Protein AF-A0A9P0JVT3-F1 (afdb_monomer_lite)

Organism: Acanthoscelides obtectus (NCBI:txid200917)

Foldseek 3Di:
DDDDDPCPPPPPPPPPQQAEAEPVCCCVPPDPLAADEDDDDDDPRHYPVCNVPDPSYCHVVVVVCVVVVVVVVVCCVVCVVVPPPDDDD

Radius of gyration: 23.5 Å; chains: 1; bounding box: 56×34×78 Å

Structure (mmCIF, N/CA/C/O backbone):
data_AF-A0A9P0JVT3-F1
#
_entry.id   AF-A0A9P0JVT3-F1
#
loop_
_atom_site.group_PDB
_atom_site.id
_atom_site.type_symbol
_atom_site.label_atom_id
_atom_site.label_alt_id
_atom_site.label_comp_id
_atom_site.label_asym_id
_atom_site.label_entity_id
_atom_site.label_seq_id
_atom_site.pdbx_PDB_ins_code
_atom_site.Cartn_x
_atom_site.Cartn_y
_atom_site.Cartn_z
_atom_site.occupancy
_atom_site.B_iso_or_equiv
_atom_site.auth_seq_id
_atom_site.auth_comp_id
_atom_site.auth_asym_id
_atom_site.auth_atom_id
_atom_site.pdbx_PDB_model_num
ATOM 1 N N . MET A 1 1 ? 39.809 24.678 30.869 1.00 39.91 1 MET A N 1
ATOM 2 C CA . MET A 1 1 ? 39.996 24.716 29.405 1.00 39.91 1 MET A CA 1
ATOM 3 C C . MET A 1 1 ? 38.615 24.518 28.791 1.00 39.91 1 MET A C 1
ATOM 5 O O . MET A 1 1 ? 38.003 23.504 29.086 1.00 39.91 1 MET A O 1
ATOM 9 N N . LYS A 1 2 ? 38.068 25.528 28.091 1.00 46.84 2 LYS A N 1
ATOM 10 C CA . LYS A 1 2 ? 36.863 25.382 27.243 1.00 46.84 2 LYS A CA 1
ATOM 11 C C . LYS A 1 2 ? 37.189 24.293 26.201 1.00 46.84 2 LYS A C 1
ATOM 13 O O . LYS A 1 2 ? 38.342 24.231 25.792 1.00 46.84 2 LYS A O 1
ATOM 18 N N . THR A 1 3 ? 36.304 23.385 25.820 1.00 45.59 3 THR A N 1
ATOM 19 C CA . THR A 1 3 ? 35.073 23.603 25.051 1.00 45.59 3 THR A CA 1
ATOM 20 C C . THR A 1 3 ? 34.362 22.256 24.942 1.00 45.59 3 THR A C 1
ATOM 22 O O . THR A 1 3 ? 34.997 21.332 24.456 1.00 45.59 3 THR A O 1
ATOM 25 N N . ASP A 1 4 ? 33.071 22.165 25.241 1.00 39.66 4 ASP A N 1
ATOM 26 C CA . ASP A 1 4 ? 32.241 21.113 24.650 1.00 39.66 4 ASP A CA 1
ATOM 27 C C . ASP A 1 4 ? 31.048 21.812 24.018 1.00 39.66 4 ASP A C 1
ATOM 29 O O . ASP A 1 4 ? 30.272 22.506 24.675 1.00 39.66 4 ASP A O 1
ATOM 33 N N . ALA A 1 5 ? 31.042 21.784 22.691 1.00 47.62 5 ALA A N 1
ATOM 34 C CA . ALA A 1 5 ? 30.148 22.550 21.855 1.00 47.62 5 ALA A CA 1
ATOM 35 C C . ALA A 1 5 ? 28.687 22.277 22.232 1.00 47.62 5 ALA A C 1
ATOM 37 O O . ALA A 1 5 ? 28.250 21.128 22.270 1.00 47.62 5 ALA A O 1
ATOM 38 N N . ASN A 1 6 ? 27.910 23.344 22.421 1.00 46.12 6 ASN A N 1
ATOM 39 C CA . ASN A 1 6 ? 26.462 23.266 22.284 1.00 46.12 6 ASN A CA 1
ATOM 40 C C . ASN A 1 6 ? 26.162 22.918 20.820 1.00 46.12 6 ASN A C 1
ATOM 42 O O . ASN A 1 6 ? 25.980 23.806 19.987 1.00 46.12 6 ASN A O 1
ATOM 46 N N . VAL A 1 7 ? 26.154 21.626 20.490 1.00 52.16 7 VAL A N 1
ATOM 47 C CA . VAL A 1 7 ? 25.602 21.134 19.230 1.00 52.16 7 VAL A CA 1
ATOM 48 C C . VAL A 1 7 ? 24.091 21.287 19.343 1.00 52.16 7 VAL A C 1
ATOM 50 O O . VAL A 1 7 ? 23.373 20.379 19.749 1.00 52.16 7 VAL A O 1
ATOM 53 N N . VAL A 1 8 ? 23.597 22.477 19.018 1.00 51.47 8 VAL A N 1
ATOM 54 C CA . VAL A 1 8 ? 22.181 22.667 18.720 1.00 51.47 8 VAL A CA 1
ATOM 55 C C . VAL A 1 8 ? 21.965 21.988 17.374 1.00 51.47 8 VAL A C 1
ATOM 57 O O . VAL A 1 8 ? 22.384 22.512 16.342 1.00 51.47 8 VAL A O 1
ATOM 60 N N . SER A 1 9 ? 21.380 20.787 17.363 1.00 48.16 9 SER A N 1
ATOM 61 C CA . SER A 1 9 ? 21.021 20.134 16.107 1.00 48.16 9 SER A CA 1
ATOM 62 C C . SER A 1 9 ? 19.908 20.945 15.435 1.00 48.16 9 SER A C 1
ATOM 64 O O . SER A 1 9 ? 18.723 20.724 15.670 1.00 48.16 9 SER A O 1
ATOM 66 N N . ILE A 1 10 ? 20.292 21.879 14.570 1.00 50.09 10 ILE A N 1
ATOM 67 C CA . ILE A 1 10 ? 19.397 22.603 13.651 1.00 50.09 10 ILE A CA 1
ATOM 68 C C . ILE A 1 10 ? 18.695 21.670 12.647 1.00 50.09 10 ILE A C 1
ATOM 70 O O . ILE A 1 10 ? 17.783 22.093 11.949 1.00 50.09 10 ILE A O 1
ATOM 74 N N . ASN A 1 11 ? 19.095 20.394 12.609 1.00 51.00 11 ASN A N 1
ATOM 75 C CA . ASN A 1 11 ? 18.576 19.370 11.706 1.00 51.00 11 ASN A CA 1
ATOM 76 C C . ASN A 1 11 ? 17.716 18.314 12.407 1.00 51.00 11 ASN A C 1
ATOM 78 O O . ASN A 1 11 ? 17.444 17.283 11.794 1.00 51.00 11 ASN A O 1
ATOM 82 N N . ASN A 1 12 ? 17.308 18.508 13.669 1.00 49.19 12 ASN A N 1
ATOM 83 C CA . ASN A 1 12 ? 16.282 17.615 14.199 1.00 49.19 12 ASN A CA 1
ATOM 84 C C . ASN A 1 12 ? 15.010 17.923 13.399 1.00 49.19 12 ASN A C 1
ATOM 86 O O . ASN A 1 12 ? 14.553 19.069 13.470 1.00 49.19 12 ASN A O 1
ATOM 90 N N . PRO A 1 13 ? 14.479 16.990 12.583 1.00 59.81 13 PRO A N 1
ATOM 91 C CA . PRO A 1 13 ? 13.261 17.268 11.845 1.00 59.81 13 PRO A CA 1
ATOM 92 C C . PRO A 1 13 ? 12.226 17.686 12.878 1.00 59.81 13 PRO A C 1
ATOM 94 O O . PRO A 1 13 ? 12.032 16.982 13.873 1.00 59.81 13 PRO A O 1
ATOM 97 N N . VAL A 1 14 ? 11.627 18.863 12.681 1.00 57.56 14 VAL A N 1
ATOM 98 C CA . VAL A 1 14 ? 10.504 19.311 13.502 1.00 57.56 14 VAL A CA 1
ATOM 99 C C . VAL A 1 14 ? 9.548 18.131 13.561 1.00 57.56 14 VAL A C 1
ATOM 101 O O . VAL A 1 14 ? 9.110 17.641 12.516 1.00 57.56 14 VAL A O 1
ATOM 104 N N . LYS A 1 15 ? 9.311 17.610 14.767 1.00 56.88 15 LYS A N 1
ATOM 105 C CA . LYS A 1 15 ? 8.354 16.534 14.974 1.00 56.88 15 LYS A CA 1
ATOM 106 C C . LYS A 1 15 ? 6.991 17.161 14.707 1.00 56.88 15 LYS A C 1
ATOM 108 O O . LYS A 1 15 ? 6.400 17.786 15.577 1.00 56.88 15 LYS A O 1
ATOM 113 N N . VAL A 1 16 ? 6.574 17.133 13.447 1.00 60.38 16 VAL A N 1
ATOM 114 C CA . VAL A 1 16 ? 5.204 17.456 13.087 1.00 60.38 16 VAL A CA 1
ATOM 115 C C . VAL A 1 16 ? 4.407 16.308 13.676 1.00 60.38 16 VAL A C 1
ATOM 117 O O . VAL A 1 16 ? 4.603 15.165 13.261 1.00 60.38 16 VAL A O 1
ATOM 120 N N . ASP A 1 17 ? 3.596 16.592 14.690 1.00 66.38 17 ASP A N 1
ATOM 121 C CA . ASP A 1 17 ? 2.652 15.623 15.234 1.00 66.38 17 ASP A CA 1
ATOM 122 C C . ASP A 1 17 ? 1.598 15.364 14.151 1.00 66.38 17 ASP A C 1
ATOM 124 O O . ASP A 1 17 ? 0.560 16.022 14.073 1.00 66.38 17 ASP A O 1
ATOM 128 N N . IL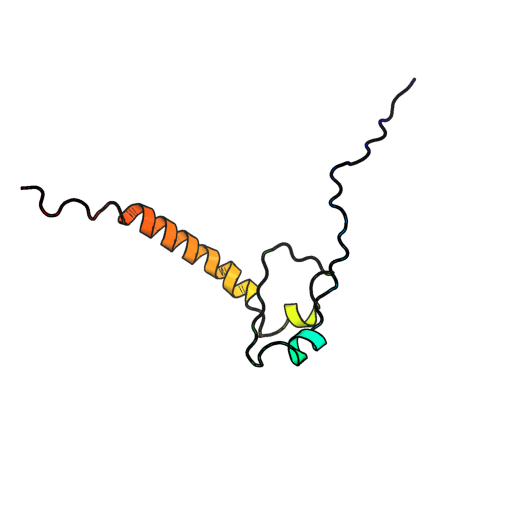E A 1 18 ? 1.928 14.457 13.231 1.00 67.88 18 ILE A N 1
ATOM 129 C CA . ILE A 1 18 ? 0.996 13.961 12.230 1.00 67.88 18 ILE A CA 1
ATOM 130 C C . ILE A 1 18 ? 0.060 13.015 12.986 1.00 67.88 18 ILE A C 1
ATOM 132 O O . ILE A 1 18 ? 0.541 12.055 13.590 1.00 67.88 18 ILE A O 1
ATOM 136 N N . PRO A 1 19 ? -1.255 13.280 13.008 1.00 80.69 19 PRO A N 1
ATOM 137 C CA . PRO A 1 19 ? -2.185 12.405 13.697 1.00 80.69 19 PRO A CA 1
ATOM 138 C C . PRO A 1 19 ? -2.181 11.024 13.035 1.00 80.69 19 PRO A C 1
ATOM 140 O O . PRO A 1 19 ? -2.291 10.917 11.812 1.00 80.69 19 PRO A O 1
ATOM 143 N N . MET A 1 20 ? -2.068 9.982 13.860 1.00 88.56 20 MET A N 1
ATOM 144 C CA . MET A 1 20 ? -2.127 8.589 13.425 1.00 88.56 20 MET A CA 1
ATOM 145 C C . MET A 1 20 ? -3.420 8.323 12.652 1.00 88.56 20 MET A C 1
ATOM 147 O O . MET A 1 20 ? -4.514 8.652 13.118 1.00 88.56 20 MET A O 1
ATOM 151 N N . ILE A 1 21 ? -3.302 7.699 11.482 1.00 91.06 21 ILE A N 1
ATOM 152 C CA . ILE A 1 21 ? -4.462 7.261 10.706 1.00 91.06 21 ILE A CA 1
ATOM 153 C C . ILE A 1 21 ? -5.066 6.033 11.391 1.00 91.06 21 ILE A C 1
ATOM 155 O O . ILE A 1 21 ? -4.429 4.982 11.435 1.00 91.06 21 ILE A O 1
ATOM 159 N N . MET A 1 22 ? -6.296 6.159 11.894 1.00 93.31 22 MET A N 1
ATOM 160 C CA . MET A 1 22 ? -6.993 5.095 12.628 1.00 93.31 22 MET A CA 1
ATOM 161 C C . MET A 1 22 ? -7.814 4.199 11.700 1.00 93.31 22 MET A C 1
ATOM 163 O O . MET A 1 22 ? -8.487 4.694 10.787 1.00 93.31 22 MET A O 1
ATOM 167 N N . LYS A 1 23 ? -7.881 2.891 11.987 1.00 92.88 23 LYS A N 1
ATOM 168 C CA . LYS A 1 23 ? -8.720 1.968 11.198 1.00 92.88 23 LYS A CA 1
ATOM 169 C C . LYS A 1 23 ? -10.196 2.369 11.205 1.00 92.88 23 LYS A C 1
ATOM 171 O O . LYS A 1 23 ? -10.857 2.332 10.171 1.00 92.88 23 LYS A O 1
ATOM 176 N N . THR A 1 24 ? -10.693 2.840 12.346 1.00 93.94 24 THR A N 1
ATOM 177 C CA . THR A 1 24 ? -12.075 3.321 12.507 1.00 93.94 24 THR A CA 1
ATOM 178 C C . THR A 1 24 ? -12.415 4.494 11.586 1.00 93.94 24 THR A C 1
ATOM 180 O O . THR A 1 24 ? -13.550 4.607 11.123 1.00 93.94 24 THR A O 1
ATOM 183 N N . GLN A 1 25 ? -11.447 5.367 11.294 1.00 92.94 25 GLN A N 1
ATOM 184 C CA . GLN A 1 25 ? -11.631 6.485 10.369 1.00 92.94 25 GLN A CA 1
ATOM 185 C C . GLN A 1 25 ? -11.634 5.999 8.922 1.00 92.94 25 GLN A C 1
ATOM 187 O O . GLN A 1 25 ? -12.499 6.410 8.150 1.00 92.94 25 GLN A O 1
ATOM 192 N N . ILE A 1 26 ? -10.710 5.101 8.570 1.00 93.12 26 ILE A N 1
ATOM 193 C CA . ILE A 1 26 ? -10.635 4.509 7.231 1.00 93.12 26 ILE A CA 1
ATOM 194 C C . ILE A 1 26 ? -11.919 3.738 6.910 1.00 93.12 26 ILE A C 1
ATOM 196 O O . ILE A 1 26 ? -12.527 3.994 5.879 1.00 93.12 26 ILE A O 1
ATOM 200 N N . ASP A 1 27 ? -12.394 2.875 7.807 1.00 91.00 27 ASP A N 1
ATOM 201 C CA . ASP A 1 27 ? -13.607 2.081 7.572 1.00 91.00 27 ASP A CA 1
ATOM 202 C C . ASP A 1 27 ? -14.878 2.936 7.454 1.00 91.00 27 ASP A C 1
ATOM 204 O O . A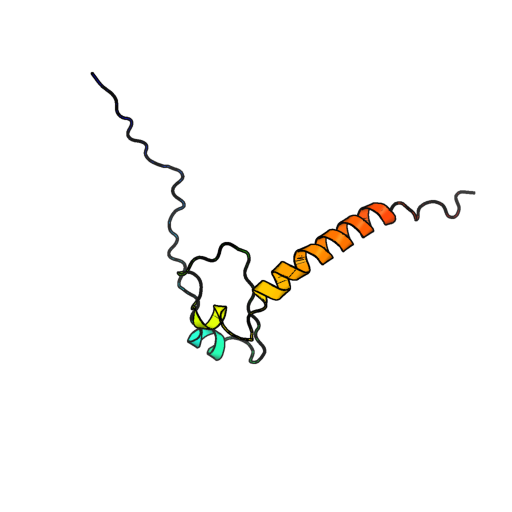SP A 1 27 ? -15.838 2.527 6.806 1.00 91.00 27 ASP A O 1
ATOM 208 N N . LYS A 1 28 ? -14.893 4.129 8.063 1.00 94.19 28 LYS A N 1
ATOM 209 C CA . LYS A 1 28 ? -16.029 5.058 7.995 1.00 94.19 28 LYS A CA 1
ATOM 210 C C . LYS A 1 28 ? -15.996 5.966 6.764 1.00 94.19 28 LYS A C 1
ATOM 212 O O . LYS A 1 28 ? -17.055 6.340 6.267 1.00 94.19 28 LYS A O 1
ATOM 217 N N . LEU A 1 29 ? -14.808 6.408 6.346 1.00 94.81 29 LEU A N 1
ATOM 218 C CA . LEU A 1 29 ? -14.642 7.487 5.364 1.00 94.81 29 LEU A CA 1
ATOM 219 C C . LEU A 1 29 ? -14.146 7.002 4.001 1.00 94.81 29 LEU A C 1
ATOM 221 O O . LEU A 1 29 ? -14.416 7.655 2.994 1.00 94.81 29 LEU A O 1
ATOM 225 N N . ALA A 1 30 ? -13.393 5.904 3.957 1.00 94.25 30 ALA A N 1
ATOM 226 C CA . ALA A 1 30 ? -12.875 5.358 2.714 1.00 94.25 30 ALA A CA 1
ATOM 227 C C . ALA A 1 30 ? -13.925 4.493 2.008 1.00 94.25 30 ALA A C 1
ATOM 229 O O . ALA A 1 30 ? -14.887 4.009 2.600 1.00 94.25 30 ALA A O 1
ATOM 230 N N . HIS A 1 31 ? -13.708 4.272 0.714 1.00 96.19 31 HIS A N 1
ATOM 231 C CA . HIS A 1 31 ? -14.504 3.329 -0.061 1.00 96.19 31 HIS A CA 1
ATOM 232 C C . HIS A 1 31 ? -14.400 1.910 0.529 1.00 96.19 31 HIS A C 1
ATOM 234 O O . HIS A 1 31 ? -13.333 1.512 0.991 1.00 96.19 31 HIS A O 1
ATOM 240 N N . GLU A 1 32 ? -15.462 1.107 0.446 1.00 93.62 32 GLU A N 1
ATOM 241 C CA . GLU A 1 32 ? -15.506 -0.269 0.982 1.00 93.62 32 GLU A CA 1
ATOM 242 C C . GLU A 1 32 ? -14.332 -1.157 0.517 1.00 93.62 32 GLU A C 1
ATOM 244 O O . GLU A 1 32 ? -13.777 -1.935 1.294 1.00 93.62 32 GLU A O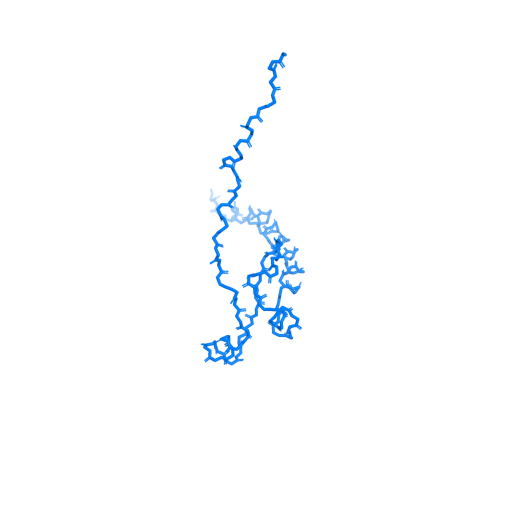 1
ATOM 249 N N . ASN A 1 33 ? -13.890 -0.963 -0.728 1.00 94.00 33 ASN A N 1
ATOM 250 C CA . ASN A 1 33 ? -12.771 -1.664 -1.372 1.00 94.00 33 ASN A CA 1
ATOM 251 C C . ASN A 1 33 ? -11.432 -0.914 -1.261 1.00 94.00 33 ASN A C 1
ATOM 253 O O . ASN A 1 33 ? -10.598 -0.997 -2.163 1.00 94.00 33 ASN A O 1
ATOM 257 N N . TRP A 1 34 ? -11.232 -0.130 -0.199 1.00 95.50 34 TRP A N 1
ATOM 258 C CA . TRP A 1 34 ? -9.957 0.542 0.042 1.00 95.50 34 TRP A CA 1
ATOM 259 C C . TRP A 1 34 ? -8.802 -0.465 0.141 1.00 95.50 34 TRP A C 1
ATOM 261 O O . TRP A 1 34 ? -8.972 -1.598 0.594 1.00 95.50 34 TRP A O 1
ATOM 271 N N . VAL A 1 35 ? -7.614 -0.023 -0.266 1.00 95.69 35 VAL A N 1
ATOM 272 C CA . VAL A 1 35 ? -6.348 -0.751 -0.116 1.00 95.69 35 VAL A CA 1
ATOM 273 C C . VAL A 1 35 ? -5.30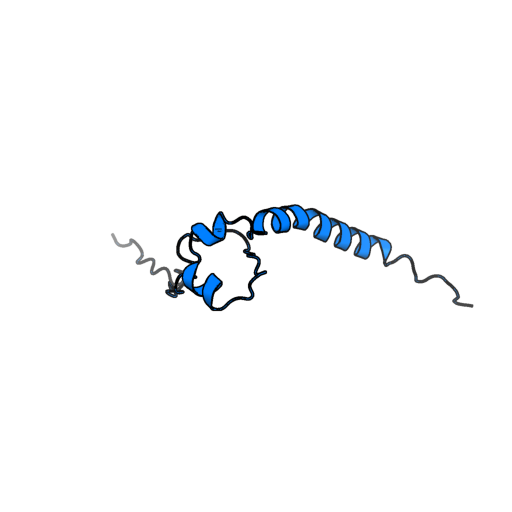2 0.185 0.471 1.00 95.69 35 VAL A C 1
ATOM 275 O O . VAL A 1 35 ? -5.359 1.395 0.251 1.00 95.69 35 VAL A O 1
ATOM 278 N N . PHE A 1 36 ? -4.357 -0.364 1.226 1.00 94.81 36 PHE A N 1
ATOM 279 C CA . PHE A 1 36 ? -3.318 0.416 1.892 1.00 94.81 36 PHE A CA 1
ATOM 280 C C . PHE A 1 36 ? -1.961 0.270 1.196 1.00 94.81 36 PHE A C 1
ATOM 282 O O . PHE A 1 36 ? -1.535 -0.836 0.853 1.00 94.81 36 PHE A O 1
ATOM 289 N N . PHE A 1 37 ? -1.275 1.402 1.020 1.00 93.75 37 PHE A N 1
ATOM 290 C CA . PHE A 1 37 ? 0.084 1.506 0.494 1.00 93.75 37 PHE A CA 1
ATOM 291 C C . PHE A 1 37 ? 0.925 2.426 1.379 1.00 93.75 37 PHE A C 1
ATOM 293 O O . PHE A 1 37 ? 0.416 3.369 1.979 1.00 93.75 37 PHE A O 1
ATOM 300 N N . HIS A 1 38 ? 2.229 2.164 1.411 1.00 91.31 38 HIS A N 1
ATOM 301 C CA . HIS A 1 38 ? 3.220 2.904 2.184 1.00 91.31 38 HIS A CA 1
ATOM 302 C C . HIS A 1 38 ? 4.618 2.637 1.609 1.00 91.31 38 HIS A C 1
ATOM 304 O O . HIS A 1 38 ? 4.864 1.559 1.060 1.00 91.31 38 HIS A O 1
ATOM 310 N N . LEU A 1 39 ? 5.518 3.615 1.708 1.00 88.50 39 LEU A N 1
ATOM 311 C CA . LEU A 1 39 ? 6.930 3.467 1.350 1.00 88.50 39 LEU A CA 1
ATOM 312 C C . LEU A 1 39 ? 7.768 3.402 2.627 1.00 88.50 39 LEU A C 1
ATOM 314 O O . LEU A 1 39 ? 7.688 4.291 3.466 1.00 88.50 39 LEU A O 1
ATOM 318 N N . PHE A 1 40 ? 8.618 2.387 2.752 1.00 86.25 40 PHE A N 1
ATOM 319 C CA . PHE A 1 40 ? 9.461 2.222 3.935 1.00 86.25 40 PHE A CA 1
ATOM 320 C C . PHE A 1 40 ? 10.496 3.356 4.118 1.00 86.25 40 PHE A C 1
ATOM 322 O O . PHE A 1 40 ? 10.981 3.900 3.123 1.00 86.25 40 PHE A O 1
ATOM 329 N N . PRO A 1 41 ? 10.914 3.650 5.371 1.00 88.44 41 PRO A N 1
ATOM 330 C CA . PRO A 1 41 ? 10.499 2.991 6.615 1.00 88.44 41 PRO A CA 1
ATOM 331 C C . PRO A 1 41 ? 9.186 3.546 7.189 1.00 88.44 41 PRO A C 1
ATOM 333 O O . PRO A 1 41 ? 8.981 4.756 7.229 1.00 88.44 41 PRO A O 1
ATOM 336 N N . ARG A 1 42 ? 8.335 2.643 7.695 1.00 88.25 42 ARG A N 1
ATOM 337 C CA . ARG A 1 42 ? 7.117 2.995 8.436 1.00 88.25 42 ARG A CA 1
ATOM 338 C C . ARG A 1 42 ? 7.459 3.382 9.870 1.00 88.25 42 ARG A C 1
ATOM 340 O O . ARG A 1 42 ? 8.176 2.636 10.541 1.00 88.25 42 ARG A O 1
ATOM 347 N N . LYS A 1 43 ? 6.904 4.484 10.367 1.00 88.31 43 LYS A N 1
ATOM 348 C CA . LYS A 1 43 ? 6.914 4.817 11.792 1.00 88.31 43 LYS A CA 1
ATOM 349 C C . LYS A 1 43 ? 5.640 4.311 12.481 1.00 88.31 43 LYS A C 1
ATOM 351 O O . LYS A 1 43 ? 4.563 4.376 11.895 1.00 88.31 43 LYS A O 1
ATOM 356 N N . PRO A 1 44 ? 5.718 3.824 13.730 1.00 86.38 44 PRO A N 1
ATOM 357 C CA . PRO A 1 44 ? 4.532 3.332 14.427 1.00 86.38 44 PRO A CA 1
ATOM 358 C C . PRO A 1 44 ? 3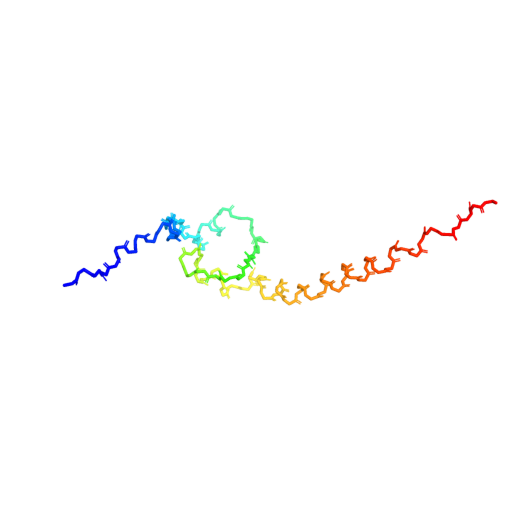.436 4.371 14.684 1.00 86.38 44 PRO A C 1
ATOM 360 O O . PRO A 1 44 ? 2.293 3.984 14.877 1.00 86.38 44 PRO A O 1
ATOM 363 N N . ASP A 1 45 ? 3.778 5.659 14.686 1.00 89.12 45 ASP A N 1
ATOM 364 C CA . ASP A 1 45 ? 2.879 6.773 14.991 1.00 89.12 45 ASP A CA 1
ATOM 365 C C . ASP A 1 45 ? 2.088 7.299 13.781 1.00 89.12 45 ASP A C 1
ATOM 367 O O . ASP A 1 45 ? 1.196 8.123 13.958 1.00 89.12 45 ASP A O 1
ATOM 371 N N . GLU A 1 46 ? 2.366 6.836 12.558 1.00 89.25 46 GLU A N 1
ATOM 372 C CA . GLU A 1 46 ? 1.704 7.375 11.358 1.00 89.25 46 GLU A CA 1
ATOM 373 C C . GLU A 1 46 ? 0.403 6.645 10.984 1.00 89.25 46 GLU A C 1
ATOM 375 O O . GLU A 1 46 ? -0.524 7.250 10.445 1.00 89.25 46 GLU A O 1
ATOM 380 N N . VAL A 1 47 ? 0.314 5.343 11.266 1.00 91.25 47 VAL A N 1
ATOM 381 C CA . VAL A 1 47 ? -0.834 4.509 10.897 1.00 91.25 47 VAL A CA 1
ATOM 382 C C . VAL A 1 47 ? -1.058 3.420 11.935 1.00 91.25 47 VAL A C 1
ATOM 384 O O . VAL A 1 47 ? -0.110 2.807 12.430 1.00 91.25 47 VAL A O 1
ATOM 387 N N . ASP A 1 48 ? -2.324 3.162 12.222 1.00 94.06 48 ASP A N 1
ATOM 388 C CA . ASP A 1 48 ? -2.761 2.087 13.099 1.00 94.06 48 ASP A CA 1
ATOM 389 C C . ASP A 1 48 ? -2.177 0.732 12.664 1.00 94.06 48 ASP A C 1
ATOM 391 O O . ASP A 1 48 ? -2.098 0.412 11.470 1.00 94.06 48 ASP A O 1
ATOM 395 N N . GLU A 1 49 ? -1.757 -0.075 13.635 1.00 93.81 49 GLU A N 1
ATOM 396 C CA . GLU A 1 49 ? -1.171 -1.389 13.375 1.00 93.81 49 GLU A CA 1
ATOM 397 C C . GLU A 1 49 ? -2.177 -2.309 12.677 1.00 93.81 49 GLU A C 1
ATOM 399 O O . GLU A 1 49 ? -1.802 -3.041 11.762 1.00 93.81 49 GLU A O 1
ATOM 404 N N . GLU A 1 50 ? -3.467 -2.187 13.006 1.00 94.50 50 GLU A N 1
ATOM 405 C CA . GLU A 1 50 ? -4.533 -2.979 12.388 1.00 94.50 50 GLU A CA 1
ATOM 406 C C . GLU A 1 50 ? -4.687 -2.724 10.882 1.00 94.50 50 GLU A C 1
ATOM 408 O O . GLU A 1 50 ? -5.086 -3.628 10.148 1.00 94.50 50 GLU A O 1
ATOM 413 N N . ILE A 1 51 ? -4.372 -1.515 10.398 1.00 93.44 51 ILE A N 1
ATOM 414 C CA . ILE A 1 51 ? -4.339 -1.212 8.957 1.00 93.44 51 ILE A CA 1
ATOM 415 C C . ILE A 1 51 ? -3.123 -1.891 8.321 1.00 93.44 51 ILE A C 1
ATOM 417 O O . ILE A 1 51 ? -3.214 -2.430 7.217 1.00 93.44 51 ILE A O 1
ATOM 421 N N . PHE A 1 52 ? -1.986 -1.881 9.020 1.00 93.25 52 PHE A N 1
ATOM 422 C CA . PHE A 1 52 ? -0.732 -2.429 8.515 1.00 93.25 52 PHE A CA 1
ATOM 423 C C . PHE A 1 52 ? -0.725 -3.963 8.458 1.00 93.25 52 PHE A C 1
ATOM 425 O O . PHE A 1 52 ? -0.108 -4.530 7.563 1.00 93.25 52 PHE A O 1
ATOM 432 N N . ILE A 1 53 ? -1.418 -4.665 9.351 1.00 93.44 53 ILE A N 1
ATOM 433 C CA . ILE A 1 53 ? -1.512 -6.137 9.298 1.00 93.44 53 ILE A CA 1
ATOM 434 C C . ILE A 1 53 ? -2.725 -6.642 8.502 1.00 93.44 53 ILE A C 1
ATOM 436 O O . ILE A 1 53 ? -2.909 -7.848 8.370 1.00 93.44 53 ILE A O 1
ATOM 440 N N . ASN A 1 54 ? -3.559 -5.738 7.981 1.00 93.81 54 ASN A N 1
ATOM 441 C CA . ASN A 1 54 ? -4.786 -6.084 7.270 1.00 93.81 54 ASN A CA 1
ATOM 442 C C . ASN A 1 54 ? -4.520 -6.797 5.932 1.00 93.81 54 ASN A C 1
ATOM 444 O O . ASN A 1 54 ? -3.574 -6.455 5.226 1.00 93.81 54 ASN A O 1
ATOM 448 N N . ASP A 1 55 ? -5.442 -7.656 5.495 1.00 94.94 55 ASP A N 1
ATOM 449 C CA . ASP A 1 55 ? -5.417 -8.265 4.153 1.00 94.94 55 ASP A CA 1
ATOM 450 C C . ASP A 1 55 ? -5.504 -7.233 3.012 1.00 94.94 55 ASP A C 1
ATOM 452 O O . ASP A 1 55 ? -5.051 -7.476 1.893 1.00 94.94 55 ASP A O 1
ATOM 456 N N . LYS A 1 56 ? -6.052 -6.043 3.291 1.00 94.38 56 LYS A N 1
ATOM 457 C CA . LYS A 1 56 ? -6.082 -4.894 2.372 1.00 94.38 56 LYS A CA 1
ATOM 458 C C . LYS A 1 56 ? -4.723 -4.192 2.230 1.00 94.38 56 LYS A C 1
ATOM 460 O O . LYS A 1 56 ? -4.604 -3.255 1.435 1.00 94.38 56 LYS A O 1
ATOM 465 N N . ASN A 1 57 ? -3.699 -4.607 2.981 1.00 94.38 57 ASN A N 1
ATOM 466 C CA . ASN A 1 57 ? -2.350 -4.069 2.867 1.00 94.38 57 ASN A CA 1
ATOM 467 C C . ASN A 1 57 ? -1.638 -4.611 1.615 1.00 94.38 57 ASN A C 1
ATOM 469 O O . ASN A 1 57 ? -1.324 -5.796 1.505 1.00 94.38 57 ASN A O 1
ATOM 473 N N . LEU A 1 58 ? -1.300 -3.710 0.691 1.00 96.06 58 LEU A N 1
ATOM 474 C CA . LEU A 1 58 ? -0.561 -4.023 -0.530 1.00 96.06 58 LEU A CA 1
ATOM 475 C C . LEU A 1 58 ? 0.91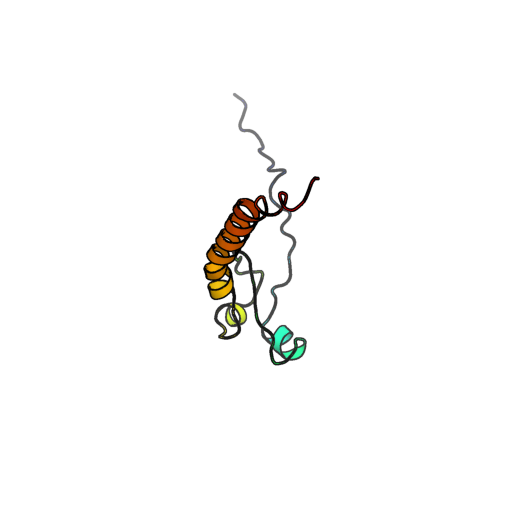1 -3.592 -0.495 1.00 96.06 58 LEU A C 1
ATOM 477 O O . LEU A 1 58 ? 1.600 -3.755 -1.500 1.00 96.06 58 LEU A O 1
ATOM 481 N N . VAL A 1 59 ? 1.431 -3.096 0.631 1.00 93.88 59 VAL A N 1
ATOM 482 C CA . VAL A 1 59 ? 2.829 -2.658 0.807 1.00 93.88 59 VAL A CA 1
ATOM 483 C C . VAL A 1 59 ? 3.814 -3.732 0.362 1.00 93.88 59 VAL A C 1
ATOM 485 O O . VAL A 1 59 ? 4.682 -3.460 -0.463 1.00 93.88 59 VAL A O 1
ATOM 488 N N . TRP A 1 60 ? 3.661 -4.969 0.838 1.00 91.94 60 TRP A N 1
ATOM 489 C CA . TRP A 1 60 ? 4.585 -6.059 0.506 1.00 91.94 60 TRP A CA 1
ATOM 490 C C . TRP A 1 60 ? 4.546 -6.422 -0.976 1.00 91.94 60 TRP A C 1
ATOM 492 O O . TRP A 1 60 ? 5.587 -6.617 -1.605 1.00 91.94 60 TRP A O 1
ATOM 502 N N . LYS A 1 61 ? 3.343 -6.449 -1.560 1.00 95.06 61 LYS A N 1
ATOM 503 C CA . LYS A 1 61 ? 3.153 -6.692 -2.992 1.00 95.06 61 LYS A CA 1
ATOM 504 C C . LYS A 1 61 ? 3.744 -5.556 -3.827 1.00 95.06 61 LYS A C 1
ATOM 506 O O . LYS A 1 61 ? 4.420 -5.817 -4.816 1.00 95.06 61 LYS A O 1
ATOM 511 N N . SER A 1 62 ? 3.537 -4.310 -3.411 1.00 94.38 62 SER A N 1
ATOM 512 C CA . SER A 1 62 ? 4.109 -3.116 -4.040 1.00 94.38 62 SER A CA 1
ATOM 513 C C . SER A 1 62 ? 5.635 -3.147 -4.005 1.00 94.38 62 SER A C 1
ATOM 515 O O . SER A 1 62 ? 6.293 -2.996 -5.033 1.00 94.38 62 SER A O 1
ATOM 517 N N . PHE A 1 63 ? 6.204 -3.453 -2.837 1.00 93.75 63 PHE A N 1
ATOM 518 C CA . PHE A 1 63 ? 7.642 -3.573 -2.651 1.00 93.75 63 PHE A CA 1
ATOM 519 C C . PHE A 1 63 ? 8.229 -4.684 -3.528 1.00 93.75 63 PHE A C 1
ATOM 521 O O . PHE A 1 63 ? 9.208 -4.456 -4.235 1.00 93.75 63 PHE A O 1
ATOM 528 N N . ALA A 1 64 ? 7.589 -5.855 -3.582 1.00 94.50 64 ALA A N 1
ATOM 529 C CA . ALA A 1 64 ? 7.987 -6.937 -4.480 1.00 94.50 64 ALA A CA 1
ATOM 530 C C . ALA A 1 64 ? 7.862 -6.559 -5.968 1.00 94.50 64 ALA A C 1
ATOM 532 O O . ALA A 1 64 ? 8.659 -7.028 -6.782 1.00 94.50 64 ALA A O 1
ATOM 533 N N . ASN A 1 65 ? 6.897 -5.705 -6.323 1.00 96.38 65 ASN A N 1
ATOM 534 C CA . ASN A 1 65 ? 6.685 -5.227 -7.688 1.00 96.38 65 ASN A CA 1
ATOM 535 C C . ASN A 1 65 ? 7.702 -4.175 -8.141 1.00 96.38 65 ASN A C 1
ATOM 537 O O . ASN A 1 65 ? 7.892 -4.017 -9.348 1.00 96.38 65 ASN A O 1
ATOM 541 N N . SER A 1 66 ? 8.396 -3.506 -7.216 1.00 95.31 66 SER A N 1
ATOM 542 C CA . SER A 1 66 ? 9.424 -2.510 -7.550 1.00 95.31 66 SER A CA 1
ATOM 543 C C . SER A 1 66 ? 10.480 -3.061 -8.518 1.00 95.31 66 SER A C 1
ATOM 545 O O . SER A 1 66 ? 10.850 -2.384 -9.474 1.00 95.31 66 SER A O 1
ATOM 547 N N . LYS A 1 67 ? 10.879 -4.335 -8.366 1.00 97.00 67 LYS A N 1
ATOM 548 C CA . LYS A 1 67 ? 11.834 -4.998 -9.271 1.00 97.00 67 LYS A CA 1
ATOM 549 C C . LYS A 1 67 ? 11.327 -5.080 -10.713 1.00 97.00 67 LYS A C 1
ATOM 551 O O . LYS A 1 67 ? 12.106 -4.903 -11.644 1.00 97.00 67 LYS A O 1
ATOM 556 N N . TRP A 1 68 ? 10.030 -5.327 -10.901 1.00 98.06 68 TRP A N 1
ATOM 557 C CA . TRP A 1 68 ? 9.418 -5.446 -12.224 1.00 98.06 68 TRP A CA 1
ATOM 558 C C . TRP A 1 68 ? 9.273 -4.083 -12.885 1.00 98.06 68 TRP A C 1
ATOM 560 O O . TRP A 1 68 ? 9.524 -3.963 -14.079 1.00 98.06 68 TRP A O 1
ATOM 570 N N . ILE A 1 69 ? 8.944 -3.053 -12.101 1.00 97.25 69 ILE A N 1
ATOM 571 C CA . ILE A 1 69 ? 8.909 -1.666 -12.572 1.00 97.25 69 ILE A CA 1
ATOM 572 C C . ILE A 1 69 ? 10.307 -1.244 -13.036 1.00 97.25 69 ILE A C 1
ATOM 574 O O . ILE A 1 69 ? 10.458 -0.779 -14.163 1.00 97.25 69 ILE A O 1
ATOM 578 N N . CYS A 1 70 ? 11.341 -1.484 -12.224 1.00 97.75 70 CYS A N 1
ATOM 579 C CA . CYS A 1 70 ? 12.725 -1.205 -12.609 1.00 97.75 70 CYS A CA 1
ATOM 580 C C . CYS A 1 70 ? 13.122 -1.961 -13.884 1.00 97.75 70 CYS A C 1
ATOM 582 O O . CYS A 1 70 ? 13.649 -1.351 -14.811 1.00 97.75 70 CYS A O 1
ATOM 584 N N . ALA A 1 71 ? 12.829 -3.263 -13.967 1.00 97.81 71 ALA A N 1
ATOM 585 C CA . ALA A 1 71 ? 13.132 -4.069 -15.148 1.00 97.81 71 ALA A CA 1
ATOM 586 C C . ALA A 1 71 ? 12.422 -3.548 -16.407 1.00 97.81 71 ALA A C 1
ATOM 588 O O . ALA A 1 71 ? 13.051 -3.445 -17.457 1.00 97.81 71 ALA A O 1
ATOM 589 N N . ALA A 1 72 ? 11.144 -3.177 -16.302 1.00 97.38 72 ALA A N 1
ATOM 590 C CA . ALA A 1 72 ? 10.375 -2.620 -17.409 1.00 97.38 72 ALA A CA 1
ATOM 591 C C . ALA A 1 72 ? 10.938 -1.271 -17.875 1.00 97.38 72 ALA A C 1
ATOM 593 O O . ALA A 1 72 ? 11.076 -1.059 -19.076 1.00 97.38 72 ALA A O 1
ATOM 594 N N . ILE A 1 73 ? 11.319 -0.388 -16.945 1.00 97.12 73 ILE A N 1
ATOM 595 C CA . ILE A 1 73 ? 11.939 0.906 -17.265 1.00 97.12 73 ILE A CA 1
ATOM 596 C C . ILE A 1 73 ? 13.286 0.696 -17.958 1.00 97.12 73 ILE A C 1
ATOM 598 O O . ILE A 1 73 ? 13.518 1.272 -19.016 1.00 97.12 73 ILE A O 1
ATOM 602 N N . VAL A 1 74 ? 14.161 -0.151 -17.406 1.00 96.69 74 VAL A N 1
ATOM 603 C CA . VAL A 1 74 ? 15.460 -0.459 -18.024 1.00 96.69 74 VAL A CA 1
ATOM 604 C C . VAL A 1 74 ? 15.267 -1.063 -19.415 1.00 96.69 74 VAL A C 1
ATOM 606 O O . VAL A 1 74 ? 15.895 -0.614 -20.369 1.00 96.69 74 VAL A O 1
ATOM 609 N N . HIS A 1 75 ? 14.361 -2.031 -19.557 1.00 95.19 75 HIS A N 1
ATOM 610 C CA . HIS A 1 75 ? 14.038 -2.641 -20.844 1.00 95.19 75 HIS A CA 1
ATOM 611 C C . HIS A 1 75 ? 13.518 -1.609 -21.850 1.00 95.19 75 HIS A C 1
ATOM 613 O O . HIS A 1 75 ? 13.976 -1.585 -22.991 1.00 95.19 75 HIS A O 1
ATOM 619 N N . TYR A 1 76 ? 12.597 -0.738 -21.431 1.00 93.75 76 TYR A N 1
ATOM 620 C CA . TYR A 1 76 ? 12.070 0.327 -22.274 1.00 93.75 76 TYR A CA 1
ATOM 621 C C . TYR A 1 76 ? 13.188 1.266 -22.722 1.00 93.75 76 TYR A C 1
ATOM 623 O O . TYR A 1 76 ? 13.326 1.504 -23.913 1.00 93.75 76 TYR A O 1
ATOM 631 N N . LEU A 1 77 ? 14.036 1.751 -21.817 1.00 93.19 77 LEU A N 1
ATOM 632 C CA . LEU A 1 77 ? 15.096 2.703 -22.161 1.00 93.19 77 LEU A CA 1
ATOM 633 C C . LEU A 1 77 ? 16.162 2.100 -23.084 1.00 93.19 77 LEU A C 1
ATOM 635 O O . LEU A 1 77 ? 16.647 2.787 -23.977 1.00 93.19 77 LEU A O 1
ATOM 639 N N . LEU A 1 78 ? 16.498 0.819 -22.912 1.00 92.25 78 LEU A N 1
ATOM 640 C CA . LEU A 1 78 ? 17.484 0.144 -23.760 1.00 92.25 78 LEU A CA 1
ATOM 641 C C . LEU A 1 78 ? 16.933 -0.220 -25.146 1.00 92.25 78 LEU A C 1
ATOM 643 O O . LEU A 1 78 ? 17.683 -0.195 -26.117 1.00 92.25 78 LEU A O 1
ATOM 647 N N . ASN A 1 79 ? 15.636 -0.527 -25.257 1.00 87.56 79 ASN A N 1
ATOM 648 C CA . ASN A 1 79 ? 15.034 -0.989 -26.514 1.00 87.56 79 ASN A CA 1
ATOM 649 C C . ASN A 1 79 ? 14.227 0.081 -27.266 1.00 87.56 79 ASN A C 1
ATOM 651 O O . ASN A 1 79 ? 13.983 -0.070 -28.461 1.00 87.56 79 ASN A O 1
ATOM 655 N N . SER A 1 80 ? 13.842 1.186 -26.622 1.00 69.94 80 SER A N 1
ATOM 656 C CA . SER A 1 80 ? 13.140 2.309 -27.276 1.00 69.94 80 SER A CA 1
ATOM 657 C C . SER A 1 80 ? 14.028 3.097 -28.247 1.00 69.94 80 SER A C 1
ATOM 659 O O . SER A 1 80 ? 13.513 3.847 -29.072 1.00 69.94 80 SER A O 1
ATOM 661 N N . ALA A 1 81 ? 15.347 2.878 -28.224 1.00 60.66 81 ALA A N 1
ATOM 662 C CA . ALA A 1 81 ? 16.281 3.408 -29.217 1.00 60.66 81 ALA A CA 1
ATOM 663 C C . ALA A 1 81 ? 16.279 2.638 -30.560 1.00 60.66 81 ALA A C 1
ATOM 665 O O . ALA A 1 81 ? 16.950 3.060 -31.498 1.00 60.66 81 ALA A O 1
ATOM 666 N N . VAL A 1 82 ? 15.534 1.529 -30.692 1.00 58.28 82 VAL A N 1
ATOM 667 C CA . VAL A 1 82 ? 15.578 0.654 -31.886 1.00 58.28 82 VAL A CA 1
ATOM 668 C C . VAL A 1 82 ? 14.566 1.055 -32.984 1.00 58.28 82 VAL A C 1
ATOM 670 O O . VAL A 1 82 ? 14.553 0.456 -34.054 1.00 58.28 82 VAL A O 1
ATOM 673 N N . THR A 1 83 ? 13.763 2.115 -32.816 1.00 57.69 83 THR A N 1
ATOM 674 C CA . THR A 1 83 ? 12.750 2.531 -33.821 1.00 57.69 83 THR A CA 1
ATOM 675 C C . THR A 1 83 ? 13.005 3.883 -34.501 1.00 57.69 83 THR A C 1
ATOM 677 O O . THR A 1 83 ? 12.058 4.611 -34.781 1.00 57.69 83 THR A O 1
ATOM 680 N N . TYR A 1 84 ? 14.256 4.213 -34.837 1.00 52.56 84 TYR A N 1
ATOM 681 C CA . TYR A 1 84 ? 14.562 5.251 -35.838 1.00 52.56 84 TYR A CA 1
ATOM 682 C C . TYR A 1 84 ? 15.524 4.723 -36.908 1.00 52.56 84 TYR A C 1
ATOM 684 O O . TYR A 1 84 ? 16.620 5.238 -37.094 1.00 52.56 84 TYR A O 1
ATOM 692 N N . ASN A 1 85 ? 15.113 3.680 -37.630 1.00 55.88 85 ASN A N 1
ATOM 693 C CA . ASN A 1 85 ? 15.587 3.486 -38.999 1.00 55.88 85 ASN A CA 1
ATOM 694 C C . ASN A 1 85 ? 14.560 2.709 -39.829 1.00 55.88 85 ASN A C 1
ATOM 696 O O . ASN A 1 85 ? 14.741 1.546 -40.171 1.00 55.88 85 ASN A O 1
ATOM 700 N N . VAL A 1 86 ? 13.439 3.365 -40.113 1.00 59.31 86 VAL A N 1
ATOM 701 C CA . VAL A 1 86 ? 12.578 2.994 -41.233 1.00 59.31 86 VAL A CA 1
ATOM 702 C C . VAL A 1 86 ? 12.307 4.272 -42.021 1.00 59.31 86 VAL A C 1
ATOM 704 O O . VAL A 1 86 ? 11.469 5.081 -41.637 1.00 59.31 86 VAL A O 1
ATOM 707 N N . ASN A 1 87 ? 13.031 4.427 -43.132 1.00 53.22 87 ASN A N 1
ATOM 708 C CA . ASN A 1 87 ? 12.729 5.337 -44.248 1.00 53.22 87 ASN A CA 1
ATOM 709 C C . ASN A 1 87 ? 13.261 6.785 -44.188 1.00 53.22 87 ASN A C 1
ATOM 711 O O . ASN A 1 87 ? 12.487 7.718 -44.386 1.00 53.22 87 ASN A O 1
ATOM 715 N N . ASN A 1 88 ? 14.579 6.986 -44.071 1.00 43.50 88 ASN A N 1
ATOM 716 C CA . ASN A 1 88 ? 15.191 8.138 -44.749 1.00 43.50 88 ASN A CA 1
ATOM 717 C C . ASN A 1 88 ? 15.770 7.675 -46.092 1.00 43.50 88 ASN A C 1
ATOM 719 O O . ASN A 1 88 ? 16.789 6.990 -46.134 1.00 43.50 88 ASN A O 1
ATOM 723 N N . VAL A 1 89 ? 14.987 8.013 -47.120 1.00 44.34 89 VAL A N 1
ATOM 724 C CA . VAL A 1 89 ? 15.222 8.044 -48.573 1.00 44.34 89 VAL A CA 1
ATOM 725 C C . VAL A 1 89 ? 16.683 8.244 -48.970 1.00 44.34 89 VAL A C 1
ATOM 727 O O . VAL A 1 89 ? 17.331 9.136 -48.379 1.00 44.34 89 VAL A O 1
#

InterPro domains:
  IPR036901 Aspartate/ornithine carbamoyltransferase superfamily [SSF53671] (21-80)

pLDDT: mean 80.63, std 19.23, range [39.66, 98.06]

Secondary structure (DSSP, 8-state):
---------TTS-----PPPB-HHHHHHHS-TT--B---SSPPTTTB-HHHHTSTTB-HHHHHHHHHHHHHHHHHHHHHGGG-S-S---

Sequence (89 aa):
MKTDANVVSINNPVKVDIPMIMKTQIDKLAHENWVFFHLFPRKPDEVDEEIFINDKNLVWKSFANSKWICAAIVHYLLNSAVTYNVNNV